Protein AF-A0A2G9T4C7-F1 (afdb_monomer_lite)

Secondary structure (DSSP, 8-state):
---HHHHHHHHHHHHHHHHTTHHHHHHHHHH-HHHHGGGSSSTTHHHHHHHHHHHHHHHHHHH-TT-------HHHHHTSS-GGGSGGGSTTTT--EETTEE-SSTTTT---GGG--

Radius of gyration: 15.6 Å; chains: 1; bounding box: 40×38×35 Å

Sequence (117 aa):
QLSDEERQRVHGAFQAIKSSGEYDRLATIHAQFATSGGAHSGPAFLPWHREFMKRVEIALRQVDPDLALPYWDSTLDENMPDSKDSILWTNEFMGETAGGNVVGGAFREWQTLEVSG

InterPro domains:
  IPR002227 Tyrosinase copper-binding domain [PF00264] (22-112)
  IPR002227 Tyrosinase copper-binding domain [PS00497] (40-57)
  IPR008922 Di-copper centre-containing domain superfamily [G3DSA:1.10.1280.10] (1-116)
  IPR008922 Di-copper centre-containing domain superfamily [SSF48056] (2-113)
  IPR050316 Tyrosinase and Hemocyanin [PTHR11474] (1-102)

Structure (mmCIF, N/CA/C/O backbone):
data_AF-A0A2G9T4C7-F1
#
_entry.id   AF-A0A2G9T4C7-F1
#
loop_
_atom_site.group_PDB
_atom_site.id
_atom_site.type_symbol
_atom_site.label_atom_id
_atom_site.label_alt_id
_atom_site.label_comp_id
_atom_site.label_asym_id
_atom_site.label_entity_id
_atom_site.label_seq_id
_atom_site.pdbx_PDB_ins_code
_atom_site.Cartn_x
_atom_site.Cartn_y
_atom_site.Cartn_z
_atom_site.occupancy
_atom_site.B_iso_or_equiv
_atom_site.auth_seq_id
_atom_site.auth_comp_id
_atom_site.auth_asym_id
_atom_site.auth_atom_id
_atom_site.pdbx_PDB_model_num
ATOM 1 N N . GLN A 1 1 ? 15.180 -7.461 1.445 1.00 81.12 1 GLN A N 1
ATOM 2 C CA . GLN A 1 1 ? 13.985 -7.595 0.587 1.00 81.12 1 GLN A CA 1
ATOM 3 C C . GLN A 1 1 ? 12.990 -8.491 1.300 1.00 81.12 1 GLN A C 1
ATOM 5 O O . GLN A 1 1 ? 13.436 -9.303 2.102 1.00 81.12 1 GLN A O 1
ATOM 10 N N . LEU A 1 2 ? 11.694 -8.318 1.031 1.00 91.69 2 LEU A N 1
ATOM 11 C CA . LEU A 1 2 ? 10.646 -9.186 1.573 1.00 91.69 2 LEU A CA 1
ATOM 12 C C . LEU A 1 2 ? 10.792 -10.599 1.006 1.00 91.69 2 LEU A C 1
ATOM 14 O O . LEU A 1 2 ? 10.953 -10.761 -0.203 1.00 91.69 2 LEU A O 1
ATOM 18 N N . SER A 1 3 ? 10.698 -11.599 1.872 1.00 96.19 3 SER A N 1
ATOM 19 C CA . SER A 1 3 ? 10.435 -12.978 1.468 1.00 96.19 3 SER A CA 1
ATOM 20 C C . SER A 1 3 ? 9.012 -13.133 0.917 1.00 96.19 3 SER A C 1
ATOM 22 O O . SER A 1 3 ? 8.148 -12.275 1.123 1.00 96.19 3 SER A O 1
ATOM 24 N N . ASP A 1 4 ? 8.750 -14.256 0.248 1.00 96.69 4 ASP A N 1
ATOM 25 C CA . ASP A 1 4 ? 7.410 -14.592 -0.246 1.00 96.69 4 ASP A CA 1
ATOM 26 C C . ASP A 1 4 ? 6.373 -14.641 0.877 1.00 96.69 4 ASP A C 1
ATOM 28 O O . ASP A 1 4 ? 5.257 -14.149 0.714 1.00 96.69 4 ASP A O 1
ATOM 32 N N . GLU A 1 5 ? 6.755 -15.179 2.036 1.00 97.56 5 GLU A N 1
ATOM 33 C CA . GLU A 1 5 ? 5.886 -15.261 3.208 1.00 97.56 5 GLU A CA 1
ATOM 34 C C . GLU A 1 5 ? 5.560 -13.870 3.764 1.00 97.56 5 GLU A C 1
ATOM 36 O O . GLU A 1 5 ? 4.390 -13.538 3.955 1.00 97.56 5 GLU A O 1
ATOM 41 N N . GLU A 1 6 ? 6.570 -13.018 3.972 1.00 97.62 6 GLU A N 1
ATOM 42 C CA . GLU A 1 6 ? 6.354 -11.647 4.454 1.00 97.62 6 GLU A CA 1
ATOM 43 C C . GLU A 1 6 ? 5.479 -10.851 3.484 1.00 97.62 6 GLU A C 1
ATOM 45 O O . GLU A 1 6 ? 4.561 -10.147 3.903 1.00 97.62 6 GLU A O 1
ATOM 50 N N . ARG A 1 7 ? 5.713 -10.998 2.176 1.00 97.75 7 ARG A N 1
ATOM 51 C CA . ARG A 1 7 ? 4.923 -10.329 1.141 1.00 97.75 7 ARG A CA 1
ATOM 52 C C . ARG A 1 7 ? 3.464 -10.780 1.159 1.00 97.75 7 ARG A C 1
ATOM 54 O O . ARG A 1 7 ? 2.569 -9.937 1.130 1.00 97.75 7 ARG A O 1
ATOM 61 N N . GLN A 1 8 ? 3.210 -12.085 1.259 1.00 98.06 8 GLN A N 1
ATOM 62 C CA . GLN A 1 8 ? 1.851 -12.623 1.366 1.00 98.06 8 GLN A CA 1
ATOM 63 C C . GLN A 1 8 ? 1.134 -12.121 2.625 1.00 98.06 8 GLN A C 1
ATOM 65 O O . GLN A 1 8 ? -0.033 -11.735 2.541 1.00 98.06 8 GLN A O 1
ATOM 70 N N . ARG A 1 9 ? 1.829 -12.055 3.768 1.00 98.56 9 ARG A N 1
ATOM 71 C CA . ARG A 1 9 ? 1.280 -11.500 5.016 1.00 98.56 9 ARG A CA 1
ATOM 72 C C . ARG A 1 9 ? 0.943 -10.015 4.874 1.00 98.56 9 ARG A C 1
ATOM 74 O O . ARG A 1 9 ? -0.155 -9.610 5.249 1.00 98.56 9 ARG A O 1
ATOM 81 N N . VAL A 1 10 ? 1.822 -9.215 4.261 1.00 98.38 10 VAL A N 1
ATOM 82 C CA . VAL A 1 10 ? 1.559 -7.791 3.977 1.00 98.38 10 VAL A CA 1
ATOM 83 C C . VAL A 1 10 ? 0.348 -7.621 3.055 1.00 98.38 10 VAL A C 1
ATOM 85 O O . VAL A 1 10 ? -0.548 -6.839 3.371 1.00 98.38 10 VAL A O 1
ATOM 88 N N . HIS A 1 11 ? 0.277 -8.363 1.946 1.00 98.44 11 HIS A N 1
ATOM 89 C CA . HIS A 1 11 ? -0.868 -8.318 1.028 1.00 98.44 11 HIS A CA 1
ATOM 90 C C . HIS A 1 11 ? -2.179 -8.683 1.738 1.00 98.44 11 HIS A C 1
ATOM 92 O O . HIS A 1 11 ? -3.165 -7.951 1.628 1.00 98.44 11 HIS A O 1
ATOM 98 N N . GLY A 1 12 ? -2.175 -9.772 2.512 1.00 98.50 12 GLY A N 1
ATOM 99 C CA . GLY A 1 12 ? -3.328 -10.206 3.297 1.00 98.50 12 GLY A CA 1
ATOM 100 C C . GLY A 1 12 ? -3.761 -9.167 4.332 1.00 98.50 12 GLY A C 1
ATOM 101 O O . GLY A 1 12 ? -4.953 -8.889 4.460 1.00 98.50 12 GLY A O 1
ATOM 102 N N . ALA A 1 13 ? -2.812 -8.524 5.018 1.00 98.69 13 ALA A N 1
ATOM 103 C CA . ALA A 1 13 ? -3.109 -7.470 5.983 1.00 98.69 13 ALA A CA 1
ATOM 104 C C . ALA A 1 13 ? -3.748 -6.238 5.326 1.00 98.69 13 ALA A C 1
ATOM 106 O O . ALA A 1 13 ? -4.739 -5.723 5.844 1.00 98.69 13 ALA A O 1
ATOM 107 N N . PHE A 1 14 ? -3.256 -5.806 4.158 1.00 98.69 14 PHE A N 1
ATOM 108 C CA .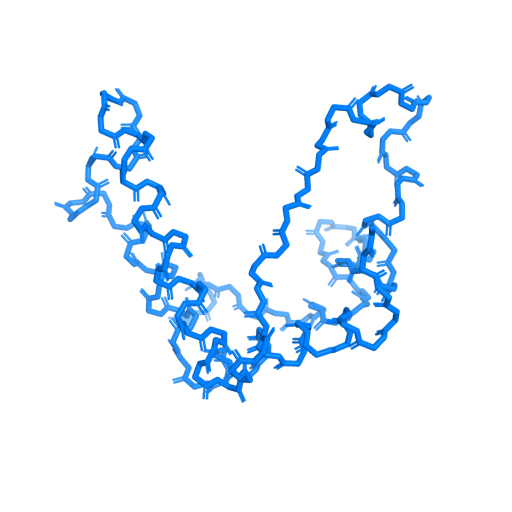 PHE A 1 14 ? -3.886 -4.724 3.395 1.00 98.69 14 PHE A CA 1
ATOM 109 C C . PHE A 1 14 ? -5.312 -5.074 2.954 1.00 98.69 14 PHE A C 1
ATOM 111 O O . PHE A 1 14 ? -6.223 -4.263 3.128 1.00 98.69 14 PHE A O 1
ATOM 118 N N . GLN A 1 15 ? -5.533 -6.286 2.435 1.00 98.44 15 GLN A N 1
ATOM 119 C CA . GLN A 1 15 ? -6.875 -6.759 2.078 1.00 98.44 15 GLN A CA 1
ATOM 120 C C . GLN A 1 15 ? -7.812 -6.786 3.294 1.00 98.44 15 GLN A C 1
ATOM 122 O O . GLN A 1 15 ? -8.961 -6.349 3.200 1.00 98.44 15 GLN A O 1
ATOM 127 N N . ALA A 1 16 ? -7.321 -7.229 4.454 1.00 98.62 16 ALA A N 1
ATOM 128 C CA . ALA A 1 16 ? -8.098 -7.266 5.687 1.00 98.62 16 ALA A CA 1
ATOM 129 C C . ALA A 1 16 ? -8.541 -5.862 6.131 1.00 98.62 16 ALA A C 1
ATOM 131 O O . ALA A 1 16 ? -9.738 -5.655 6.356 1.00 98.62 16 ALA A O 1
ATOM 132 N N . ILE A 1 17 ? -7.623 -4.883 6.183 1.00 98.50 17 ILE A N 1
ATOM 133 C CA . ILE A 1 17 ? -7.970 -3.501 6.566 1.00 98.50 17 ILE A CA 1
ATOM 134 C C . ILE A 1 17 ? -8.833 -2.788 5.517 1.00 98.50 17 ILE A C 1
ATOM 136 O O . ILE A 1 17 ? -9.566 -1.859 5.851 1.00 98.50 17 ILE A O 1
ATOM 140 N N . LYS A 1 18 ? -8.791 -3.215 4.251 1.00 98.00 18 LYS A N 1
ATOM 141 C CA . LYS A 1 18 ? -9.737 -2.753 3.231 1.00 98.00 18 LYS A CA 1
ATOM 142 C C . LYS A 1 18 ? -11.129 -3.311 3.461 1.00 98.00 18 LYS A C 1
ATOM 144 O O . LYS A 1 18 ? -12.081 -2.538 3.467 1.00 98.00 18 LYS A O 1
ATOM 149 N N . SER A 1 19 ? -11.255 -4.612 3.722 1.00 97.25 19 SER A N 1
ATOM 150 C CA . SER A 1 19 ? -12.563 -5.230 3.977 1.00 97.25 19 SER A CA 1
ATOM 151 C C . SER A 1 19 ? -13.253 -4.677 5.231 1.00 97.25 19 SER A C 1
ATOM 153 O O . SER A 1 19 ? -14.477 -4.607 5.277 1.00 97.25 19 SER A O 1
ATOM 155 N N . SER A 1 20 ? -12.478 -4.237 6.231 1.00 97.81 20 SER A N 1
ATOM 156 C CA . SER A 1 20 ? -13.013 -3.623 7.451 1.00 97.81 20 SER A CA 1
ATOM 157 C C . SER A 1 20 ? -13.403 -2.148 7.285 1.00 97.81 20 SER A C 1
ATOM 159 O O . SER A 1 20 ? -13.988 -1.572 8.201 1.00 97.81 20 SER A O 1
ATOM 161 N N . GLY A 1 21 ? -13.068 -1.524 6.150 1.00 97.50 21 GLY A N 1
ATOM 162 C CA . GLY A 1 21 ? -13.250 -0.091 5.897 1.00 97.50 21 GLY A CA 1
ATOM 163 C C . GLY A 1 21 ? -12.173 0.809 6.516 1.00 97.50 21 GLY A C 1
ATOM 164 O O . GLY A 1 21 ? -12.185 2.021 6.299 1.00 97.50 21 GLY A O 1
ATOM 165 N N . GLU A 1 22 ? -11.209 0.250 7.252 1.00 98.12 22 GLU A N 1
ATOM 166 C CA . GLU A 1 22 ? -10.138 1.024 7.888 1.00 98.12 22 GLU A CA 1
ATOM 167 C C . GLU A 1 22 ? -9.190 1.654 6.856 1.00 98.12 22 GLU A C 1
ATOM 169 O O . GLU A 1 22 ? -8.793 2.811 7.005 1.00 98.12 22 GLU A O 1
ATOM 174 N N . TYR A 1 23 ? -8.885 0.940 5.767 1.00 98.00 23 TYR A N 1
ATOM 175 C CA . TYR A 1 23 ? -8.119 1.500 4.650 1.00 98.00 23 TYR A CA 1
ATOM 176 C C . TYR A 1 23 ? -8.816 2.731 4.055 1.00 98.00 23 TYR A C 1
ATOM 178 O O . TYR A 1 23 ? -8.182 3.763 3.840 1.00 98.00 23 TYR A O 1
ATOM 186 N N . ASP A 1 24 ? -10.131 2.653 3.838 1.00 97.06 24 ASP A N 1
ATOM 187 C CA . ASP A 1 24 ? -10.910 3.735 3.225 1.00 97.06 24 ASP A CA 1
ATOM 188 C C . ASP A 1 24 ? -11.036 4.942 4.151 1.00 97.06 24 ASP A C 1
ATOM 190 O O . ASP A 1 24 ? -10.958 6.090 3.704 1.00 97.06 24 ASP A O 1
ATOM 194 N N . ARG A 1 25 ? -11.134 4.703 5.462 1.00 96.00 25 ARG A N 1
ATOM 195 C CA . ARG A 1 25 ? -11.055 5.755 6.478 1.00 96.00 25 ARG A CA 1
ATOM 196 C C . ARG A 1 25 ? -9.712 6.489 6.420 1.00 96.00 25 ARG A C 1
ATOM 198 O O . ARG A 1 25 ? -9.693 7.721 6.439 1.00 96.00 25 ARG A O 1
ATOM 205 N N . LEU A 1 26 ? -8.596 5.762 6.333 1.00 96.25 26 LEU A N 1
ATOM 206 C CA . LEU A 1 26 ? -7.256 6.351 6.212 1.00 96.25 26 LEU A CA 1
ATOM 207 C C . LEU A 1 26 ? -7.096 7.120 4.892 1.00 96.25 26 LEU A C 1
ATOM 209 O O . LEU A 1 26 ? -6.635 8.262 4.902 1.00 96.25 26 LEU A O 1
ATOM 213 N N . ALA A 1 27 ? -7.542 6.547 3.775 1.00 95.62 27 ALA A N 1
ATOM 214 C CA . ALA A 1 27 ? -7.514 7.204 2.470 1.00 95.62 27 ALA A CA 1
ATOM 215 C C . ALA A 1 27 ? -8.347 8.502 2.464 1.00 95.62 27 ALA A C 1
ATOM 217 O O . ALA A 1 27 ? -7.905 9.527 1.944 1.00 95.62 27 ALA A O 1
ATOM 218 N N . THR A 1 28 ? -9.507 8.497 3.129 1.00 94.38 28 THR A N 1
ATOM 219 C CA . THR A 1 28 ? -10.371 9.678 3.283 1.00 94.38 28 THR A CA 1
ATOM 220 C C . THR A 1 28 ? -9.684 10.787 4.082 1.00 94.38 28 THR A C 1
ATOM 222 O O . THR A 1 28 ? -9.738 11.949 3.682 1.00 94.38 28 THR A O 1
ATOM 225 N N . ILE A 1 29 ? -8.985 10.448 5.175 1.00 93.50 29 ILE A N 1
ATOM 226 C CA . ILE A 1 29 ? -8.207 11.422 5.961 1.00 93.50 29 ILE A CA 1
ATOM 227 C C . ILE A 1 29 ? -7.180 12.130 5.073 1.00 93.50 29 ILE A C 1
ATOM 229 O O . ILE A 1 29 ? -7.055 13.350 5.150 1.00 93.50 29 ILE A O 1
ATOM 233 N N . HIS A 1 30 ? -6.460 11.398 4.224 1.00 94.19 30 HIS A N 1
ATOM 234 C CA . HIS A 1 30 ? -5.488 11.997 3.311 1.00 94.19 30 HIS A CA 1
ATOM 235 C C . HIS A 1 30 ? -6.152 12.883 2.241 1.00 94.19 30 HIS A C 1
ATOM 237 O O . HIS A 1 30 ? -5.672 13.981 1.968 1.00 94.19 30 HIS A O 1
ATOM 243 N N . ALA A 1 31 ? -7.270 12.436 1.660 1.00 90.44 31 ALA A N 1
ATOM 244 C CA . ALA A 1 31 ? -7.968 13.147 0.587 1.00 90.44 31 ALA A CA 1
ATOM 245 C C . ALA A 1 31 ? -8.619 14.472 1.037 1.00 90.44 31 ALA A C 1
ATOM 247 O O . ALA A 1 31 ? -8.798 15.392 0.237 1.00 90.44 31 ALA A O 1
ATOM 248 N N . GLN A 1 32 ? -8.985 14.596 2.315 1.00 87.50 32 GLN A N 1
ATOM 249 C CA . GLN A 1 32 ? -9.687 15.769 2.834 1.00 87.50 32 GLN A CA 1
ATOM 250 C C . GLN A 1 32 ? -8.738 16.936 3.139 1.00 87.50 32 GLN A C 1
ATOM 252 O O . GLN A 1 32 ? -8.231 17.084 4.251 1.00 87.50 32 GLN A O 1
ATOM 257 N N . PHE A 1 33 ? -8.572 17.848 2.175 1.00 73.62 33 PHE A N 1
ATOM 258 C CA . PHE A 1 33 ? -7.755 19.060 2.345 1.00 73.62 33 PHE A CA 1
ATOM 259 C C . PHE A 1 33 ? -8.157 19.906 3.567 1.00 73.62 33 PHE A C 1
ATOM 261 O O . PHE A 1 33 ? -7.293 20.416 4.276 1.00 73.62 33 PHE A O 1
ATOM 268 N N . ALA A 1 34 ? -9.460 20.025 3.849 1.00 71.19 34 ALA A N 1
ATOM 269 C CA . ALA A 1 34 ? -9.973 20.839 4.955 1.00 71.19 34 ALA A CA 1
ATOM 270 C C . ALA A 1 34 ? -9.438 20.405 6.333 1.00 71.19 34 ALA A C 1
ATOM 272 O O . ALA A 1 34 ? -9.254 21.239 7.216 1.00 71.19 34 ALA A O 1
ATOM 273 N N . THR A 1 35 ? -9.170 19.111 6.515 1.00 74.31 35 THR A N 1
ATOM 274 C CA . THR A 1 35 ? -8.651 18.534 7.765 1.00 74.31 35 THR A CA 1
ATOM 275 C C . THR A 1 35 ? -7.170 18.172 7.682 1.00 74.31 35 THR A C 1
ATOM 277 O O . THR A 1 35 ? -6.526 17.993 8.714 1.00 74.31 35 THR A O 1
ATOM 280 N N . SER A 1 36 ? -6.620 18.101 6.469 1.00 82.38 36 SER A N 1
ATOM 281 C CA . SER A 1 36 ? -5.268 17.612 6.185 1.00 82.38 36 SER A CA 1
ATOM 282 C C . SER A 1 36 ? -4.450 18.607 5.359 1.00 82.38 36 SER A C 1
ATOM 284 O O . SER A 1 36 ? -3.588 18.214 4.583 1.00 82.38 36 SER A O 1
ATOM 286 N N . GLY A 1 37 ? -4.665 19.914 5.542 1.00 81.38 37 GLY A N 1
ATOM 287 C CA . GLY A 1 37 ? -3.933 20.963 4.815 1.00 81.38 37 GLY A CA 1
ATOM 288 C C . GLY A 1 37 ? -2.409 20.921 5.007 1.00 81.38 37 GLY A C 1
ATOM 289 O O . GLY A 1 37 ? -1.670 21.406 4.160 1.00 81.38 37 GLY A O 1
ATOM 290 N N . GLY A 1 38 ? -1.927 20.296 6.089 1.00 88.50 38 GLY A N 1
ATOM 291 C CA . GLY A 1 38 ? -0.501 20.042 6.325 1.00 88.50 38 GLY A CA 1
ATOM 292 C C . GLY A 1 38 ? 0.074 18.843 5.562 1.00 88.50 38 GLY A C 1
ATOM 293 O O . GLY A 1 38 ? 1.289 18.657 5.584 1.00 88.50 38 GLY A O 1
ATOM 294 N N . ALA A 1 39 ? -0.769 18.048 4.896 1.00 92.38 39 ALA A N 1
ATOM 295 C CA . ALA A 1 39 ? -0.335 16.883 4.142 1.00 92.38 39 ALA A CA 1
ATOM 296 C C . ALA A 1 39 ? 0.538 17.275 2.952 1.00 92.38 39 ALA A C 1
ATOM 298 O O . ALA A 1 39 ? 1.436 16.523 2.630 1.00 92.38 39 ALA A O 1
ATOM 299 N N . HIS A 1 40 ? 0.349 18.447 2.334 1.00 94.81 40 HIS A N 1
ATOM 300 C CA . HIS A 1 40 ? 1.064 18.827 1.111 1.00 94.81 40 HIS A CA 1
ATOM 301 C C . HIS A 1 40 ? 1.518 20.288 1.116 1.00 94.81 40 HIS A C 1
ATOM 303 O O . HIS A 1 40 ? 0.978 21.122 1.838 1.00 94.81 40 HIS A O 1
ATOM 309 N N . SER A 1 41 ? 2.508 20.596 0.272 1.00 92.19 41 SER A N 1
ATOM 310 C CA . SER A 1 41 ? 2.893 21.964 -0.123 1.00 92.19 41 SER A CA 1
ATOM 311 C C . SER A 1 41 ? 3.324 22.907 1.012 1.00 92.19 41 SER A C 1
ATOM 313 O O . SER A 1 41 ? 3.377 24.121 0.822 1.00 92.19 41 SER A O 1
ATOM 315 N N . GLY A 1 42 ? 3.661 22.366 2.186 1.00 92.50 42 GLY A N 1
ATOM 316 C CA . GLY A 1 42 ? 4.068 23.135 3.358 1.00 92.50 42 GLY A CA 1
ATOM 317 C C . GLY A 1 42 ? 5.077 22.393 4.238 1.00 92.50 42 GLY A C 1
ATOM 318 O O . GLY A 1 42 ? 5.321 21.201 4.046 1.00 92.50 42 GLY A O 1
ATOM 319 N N . PRO A 1 43 ? 5.654 23.068 5.249 1.00 96.00 43 PRO A N 1
ATOM 320 C CA . PRO A 1 43 ? 6.694 22.496 6.113 1.00 96.00 43 PRO A CA 1
ATOM 321 C C . PRO A 1 43 ? 6.208 21.301 6.950 1.00 96.00 43 PRO A C 1
ATOM 323 O O . PRO A 1 43 ? 7.016 20.524 7.453 1.00 96.00 43 PRO A O 1
ATOM 326 N N . ALA A 1 44 ? 4.889 21.132 7.083 1.00 96.00 44 ALA A N 1
ATOM 327 C CA . ALA A 1 44 ? 4.281 19.993 7.757 1.00 96.00 44 ALA A CA 1
ATOM 328 C C . ALA A 1 44 ? 4.260 18.704 6.910 1.00 96.00 44 ALA A C 1
ATOM 330 O O . ALA A 1 44 ? 3.968 17.653 7.472 1.00 96.00 44 ALA A O 1
ATOM 331 N N . PHE A 1 45 ? 4.620 18.751 5.617 1.00 96.31 45 PHE A N 1
ATOM 332 C CA . PHE A 1 45 ? 4.561 17.606 4.694 1.00 96.31 45 PHE A CA 1
ATOM 333 C C . PHE A 1 45 ? 5.196 16.335 5.281 1.00 96.31 45 PHE A C 1
ATOM 335 O O . PHE A 1 45 ? 4.540 15.299 5.392 1.00 96.31 45 PHE A O 1
ATOM 342 N N . LEU A 1 46 ? 6.460 16.425 5.712 1.00 97.69 46 LEU A N 1
ATOM 343 C CA . LEU A 1 46 ? 7.208 15.286 6.252 1.00 97.69 46 LEU A CA 1
ATOM 344 C C . LEU A 1 46 ? 6.667 14.777 7.600 1.00 97.69 46 LEU A C 1
ATOM 346 O O . LEU A 1 46 ? 6.443 13.569 7.718 1.00 97.69 46 LEU A O 1
ATOM 350 N N . PRO A 1 47 ? 6.460 15.617 8.637 1.00 96.88 47 PRO A N 1
ATOM 351 C CA . PRO A 1 47 ? 5.925 15.122 9.903 1.00 96.88 47 PRO A CA 1
ATOM 352 C C . PRO A 1 47 ? 4.486 14.602 9.781 1.00 96.88 47 PRO A C 1
ATOM 354 O O . PRO A 1 47 ? 4.162 13.619 10.445 1.00 96.88 47 PRO A O 1
ATOM 357 N N . TRP A 1 48 ? 3.653 15.193 8.916 1.00 96.75 48 TRP A N 1
ATOM 358 C CA . TRP A 1 48 ? 2.293 14.713 8.661 1.00 96.75 48 TRP A CA 1
ATOM 359 C C . TRP A 1 48 ? 2.317 13.312 8.043 1.00 96.75 48 TRP A C 1
ATOM 361 O O . TRP A 1 48 ? 1.705 12.396 8.585 1.00 96.75 48 TRP A O 1
ATOM 371 N N . HIS A 1 49 ? 3.107 13.098 6.985 1.00 97.69 49 HIS A N 1
ATOM 372 C CA . HIS A 1 49 ? 3.217 11.782 6.351 1.00 97.69 49 HIS A CA 1
ATOM 373 C C . HIS A 1 49 ? 3.854 10.734 7.267 1.00 97.69 49 HIS A C 1
ATOM 375 O O . HIS A 1 49 ? 3.421 9.587 7.271 1.00 97.69 49 HIS A O 1
ATOM 381 N N . ARG A 1 50 ? 4.842 11.104 8.094 1.00 98.06 50 ARG A N 1
ATOM 382 C CA . ARG A 1 50 ? 5.415 10.182 9.091 1.00 98.06 50 ARG A CA 1
ATOM 383 C C . ARG A 1 50 ? 4.355 9.692 10.079 1.00 98.06 50 ARG A C 1
ATOM 385 O O . ARG A 1 50 ? 4.340 8.517 10.434 1.00 98.06 50 ARG A O 1
ATOM 392 N N . GLU A 1 51 ? 3.495 10.591 10.541 1.00 97.69 51 GLU A N 1
ATOM 393 C CA . GLU A 1 51 ? 2.395 10.249 11.439 1.00 97.69 51 GLU A CA 1
ATOM 394 C C . GLU A 1 51 ? 1.331 9.405 10.726 1.00 97.69 51 GLU A C 1
ATOM 396 O O . GLU A 1 51 ? 0.916 8.374 11.256 1.00 97.69 51 GLU A O 1
ATOM 401 N N . PHE A 1 52 ? 0.983 9.763 9.490 1.00 97.56 52 PHE A N 1
ATOM 402 C CA . PHE A 1 52 ? 0.046 9.011 8.664 1.00 97.56 52 PHE A CA 1
ATOM 403 C C . PHE A 1 52 ? 0.527 7.575 8.413 1.00 97.56 52 PHE A C 1
ATOM 405 O O . PHE A 1 52 ? -0.202 6.622 8.680 1.00 97.56 52 PHE A O 1
ATOM 412 N N . MET A 1 53 ? 1.787 7.396 8.005 1.00 98.25 53 MET A N 1
ATOM 413 C CA . MET A 1 53 ? 2.376 6.069 7.789 1.00 98.25 53 MET A CA 1
ATOM 414 C C . MET A 1 53 ? 2.463 5.256 9.084 1.00 98.25 53 MET A C 1
ATOM 416 O O . MET A 1 53 ? 2.271 4.043 9.053 1.00 98.25 53 MET A O 1
ATOM 420 N N . LYS A 1 54 ? 2.653 5.905 10.243 1.00 98.31 54 LYS A N 1
ATOM 421 C CA . LYS A 1 54 ? 2.544 5.231 11.545 1.00 98.31 54 LYS A CA 1
ATOM 422 C C . LYS A 1 54 ? 1.131 4.686 11.780 1.00 98.31 54 LYS A C 1
ATOM 424 O O . LYS A 1 54 ? 1.000 3.587 12.309 1.00 98.31 54 LYS A O 1
ATOM 429 N N . ARG A 1 55 ? 0.073 5.411 11.396 1.00 98.31 55 ARG A N 1
ATOM 430 C CA . ARG A 1 55 ? -1.312 4.906 11.492 1.00 98.31 55 ARG A CA 1
ATOM 431 C C . ARG A 1 55 ? -1.546 3.713 10.572 1.00 98.31 55 ARG A C 1
ATOM 433 O O . ARG A 1 55 ? -2.160 2.746 11.009 1.00 98.31 55 ARG A O 1
ATOM 440 N N . VAL A 1 56 ? -1.023 3.765 9.345 1.00 98.62 56 VAL A N 1
ATOM 441 C CA . VAL A 1 56 ? -1.079 2.636 8.401 1.00 98.62 56 VAL A CA 1
ATOM 442 C C . VAL A 1 56 ? -0.381 1.410 8.997 1.00 98.62 56 VAL A C 1
ATOM 444 O O . VAL A 1 56 ? -0.986 0.345 9.060 1.00 98.62 56 VAL A O 1
ATOM 447 N N . GLU A 1 57 ? 0.845 1.554 9.511 1.00 98.69 57 GLU A N 1
ATOM 448 C CA . GLU A 1 57 ? 1.565 0.442 10.149 1.00 98.69 57 GLU A CA 1
ATOM 449 C C . GLU A 1 57 ? 0.811 -0.114 11.367 1.00 98.69 57 GLU A C 1
ATOM 451 O O . GLU A 1 57 ? 0.708 -1.328 11.520 1.00 98.69 57 GLU A O 1
ATOM 456 N N . ILE A 1 58 ? 0.234 0.748 12.213 1.00 98.69 58 ILE A N 1
ATOM 457 C CA . ILE A 1 58 ? -0.589 0.306 13.349 1.00 98.69 58 ILE A CA 1
ATOM 458 C C . ILE A 1 58 ? -1.789 -0.514 12.866 1.00 98.69 58 ILE A C 1
ATOM 460 O O . ILE A 1 58 ? -2.073 -1.544 13.472 1.00 98.69 58 ILE A O 1
ATOM 464 N N . ALA A 1 59 ? -2.471 -0.095 11.794 1.00 98.69 59 ALA A N 1
ATOM 465 C CA . ALA A 1 59 ? -3.609 -0.823 11.236 1.00 98.69 59 ALA A CA 1
ATOM 466 C C . ALA A 1 59 ? -3.201 -2.207 10.704 1.00 98.69 59 ALA A C 1
ATOM 468 O O . ALA A 1 59 ? -3.872 -3.192 11.002 1.00 98.69 59 ALA A O 1
ATOM 469 N N . LEU A 1 60 ? -2.067 -2.304 9.999 1.00 98.75 60 LEU A N 1
ATOM 470 C CA . LEU A 1 60 ? -1.510 -3.595 9.575 1.00 98.75 60 LEU A CA 1
ATOM 471 C C . LEU A 1 60 ? -1.175 -4.481 10.783 1.00 98.75 60 LEU A C 1
ATOM 473 O O . LEU A 1 60 ? -1.530 -5.656 10.796 1.00 98.75 60 LEU A O 1
ATOM 477 N N . ARG A 1 61 ? -0.586 -3.904 11.840 1.00 98.69 61 ARG A N 1
ATOM 478 C CA . ARG A 1 61 ? -0.258 -4.625 13.080 1.00 98.69 61 ARG A CA 1
ATOM 479 C C . ARG A 1 61 ? -1.464 -5.074 13.902 1.00 98.69 61 ARG A C 1
ATOM 481 O O . ARG A 1 61 ? -1.320 -5.976 14.720 1.00 98.69 61 ARG A O 1
ATOM 488 N N . GLN A 1 62 ? -2.642 -4.476 13.706 1.00 98.50 62 GLN A N 1
ATOM 489 C CA . GLN A 1 62 ? -3.882 -5.008 14.288 1.00 98.50 62 GLN A CA 1
ATOM 490 C C . GLN A 1 62 ? -4.317 -6.317 13.619 1.00 98.50 62 GLN A C 1
ATOM 492 O O . GLN A 1 62 ? -5.011 -7.112 14.248 1.00 98.50 62 GLN A O 1
ATOM 497 N N . VAL A 1 63 ? -3.926 -6.539 12.360 1.00 98.75 63 VAL A N 1
ATOM 498 C CA . VAL A 1 63 ? -4.170 -7.801 11.650 1.00 98.75 63 VAL A CA 1
ATOM 499 C C . VAL A 1 63 ? -3.069 -8.807 11.967 1.00 98.75 63 VAL A C 1
ATOM 501 O O . VAL A 1 63 ? -3.360 -9.966 12.249 1.00 98.75 63 VAL A O 1
ATOM 504 N N . ASP A 1 64 ? -1.816 -8.358 11.939 1.00 98.50 64 ASP A N 1
ATOM 505 C CA . ASP A 1 64 ? -0.648 -9.200 12.164 1.00 98.50 64 ASP A CA 1
ATOM 506 C C . ASP A 1 64 ? 0.465 -8.416 12.892 1.00 98.50 64 ASP A C 1
ATOM 508 O O . ASP A 1 64 ? 1.113 -7.556 12.284 1.00 98.50 64 ASP A O 1
ATOM 512 N N . PRO A 1 65 ? 0.705 -8.685 14.190 1.00 98.44 65 PRO A N 1
ATOM 513 C CA . PRO A 1 65 ? 1.557 -7.855 15.039 1.00 98.44 65 PRO A CA 1
ATOM 514 C C . PRO A 1 65 ? 3.044 -7.872 14.665 1.00 98.44 65 PRO A C 1
ATOM 516 O O . PRO A 1 65 ? 3.756 -6.945 15.058 1.00 98.44 65 PRO A O 1
ATOM 519 N N . ASP A 1 66 ? 3.512 -8.870 13.909 1.00 97.88 66 ASP A N 1
ATOM 520 C CA . ASP A 1 66 ? 4.920 -8.959 13.502 1.00 97.88 66 ASP A CA 1
ATOM 521 C C . ASP A 1 66 ? 5.212 -8.176 12.215 1.00 97.88 66 ASP A C 1
ATOM 523 O O . ASP A 1 66 ? 6.373 -8.027 11.827 1.00 97.88 66 ASP A O 1
ATOM 527 N N . LEU A 1 67 ? 4.183 -7.660 11.534 1.00 97.81 67 LEU A N 1
ATOM 528 C CA . LEU A 1 67 ? 4.378 -6.891 10.312 1.00 97.81 67 LEU A CA 1
ATOM 529 C C . LEU A 1 67 ? 4.989 -5.514 10.582 1.00 97.81 67 LEU A C 1
ATOM 531 O O . LEU A 1 67 ? 4.676 -4.810 11.546 1.00 97.81 67 LEU A O 1
ATOM 535 N N . ALA A 1 68 ? 5.819 -5.086 9.641 1.00 96.00 68 ALA A N 1
ATOM 536 C CA . ALA A 1 68 ? 6.226 -3.702 9.470 1.00 96.00 68 ALA A CA 1
ATOM 537 C C . ALA A 1 68 ? 5.815 -3.235 8.074 1.00 96.00 68 ALA A C 1
ATOM 539 O O . ALA A 1 68 ? 5.688 -4.041 7.150 1.00 96.00 68 ALA A O 1
ATOM 540 N N . LEU A 1 69 ? 5.606 -1.930 7.917 1.00 97.31 69 LEU A N 1
ATOM 541 C CA . LEU A 1 69 ? 5.263 -1.368 6.615 1.00 97.31 69 LEU A CA 1
ATOM 542 C C . LEU A 1 69 ? 6.522 -1.321 5.727 1.00 97.31 69 LEU A C 1
ATOM 544 O O . LEU A 1 69 ? 7.474 -0.619 6.082 1.00 97.31 69 LEU A O 1
ATOM 548 N N . PRO A 1 70 ? 6.571 -2.047 4.593 1.00 96.38 70 PRO A N 1
ATOM 549 C CA . PRO A 1 70 ? 7.731 -2.008 3.713 1.00 96.38 70 PRO A CA 1
ATOM 550 C C . PRO A 1 70 ? 7.857 -0.647 3.023 1.00 96.38 70 PRO A C 1
ATOM 552 O O . PRO A 1 70 ? 6.880 0.082 2.852 1.00 96.38 70 PRO A O 1
ATOM 555 N N . TYR A 1 71 ? 9.073 -0.331 2.584 1.00 96.38 71 TYR A N 1
ATOM 556 C CA . TYR A 1 71 ? 9.345 0.824 1.736 1.00 96.38 71 TYR A CA 1
ATOM 557 C C . TYR A 1 71 ? 9.721 0.368 0.326 1.00 96.38 71 TYR A C 1
ATOM 559 O O . TYR A 1 71 ? 10.265 -0.721 0.134 1.00 96.38 71 TYR A O 1
ATOM 567 N N . TRP A 1 72 ? 9.451 1.227 -0.649 1.00 96.50 72 TRP A N 1
ATOM 568 C CA . TRP A 1 72 ? 9.961 1.100 -2.007 1.00 96.50 72 TRP A CA 1
ATOM 569 C C . TRP A 1 72 ? 11.094 2.105 -2.197 1.00 96.50 72 TRP A C 1
ATOM 571 O O . TRP A 1 72 ? 10.899 3.306 -2.010 1.00 96.50 72 TRP A O 1
ATOM 581 N N . ASP A 1 73 ? 12.280 1.608 -2.542 1.00 95.38 73 ASP A N 1
ATOM 582 C CA . ASP A 1 73 ? 13.389 2.448 -2.988 1.00 95.38 73 ASP A CA 1
ATOM 583 C C . ASP A 1 73 ? 13.274 2.692 -4.494 1.00 95.38 73 ASP A C 1
ATOM 585 O O . ASP A 1 73 ? 13.808 1.938 -5.307 1.00 95.38 73 ASP A O 1
ATOM 589 N N . SER A 1 74 ? 12.554 3.746 -4.873 1.00 95.12 74 SER A N 1
ATOM 590 C CA . SER A 1 74 ? 12.322 4.074 -6.281 1.00 95.12 74 SER A CA 1
ATOM 591 C C . SER A 1 74 ? 13.597 4.460 -7.035 1.00 95.12 74 SER A C 1
ATOM 593 O O . SER A 1 74 ? 13.601 4.429 -8.262 1.00 95.12 74 SER A O 1
ATOM 595 N N . THR A 1 75 ? 14.681 4.807 -6.332 1.00 95.56 75 THR A N 1
ATOM 596 C CA . THR A 1 75 ? 15.944 5.196 -6.976 1.00 95.56 75 THR A CA 1
ATOM 597 C C . THR A 1 75 ? 16.645 4.00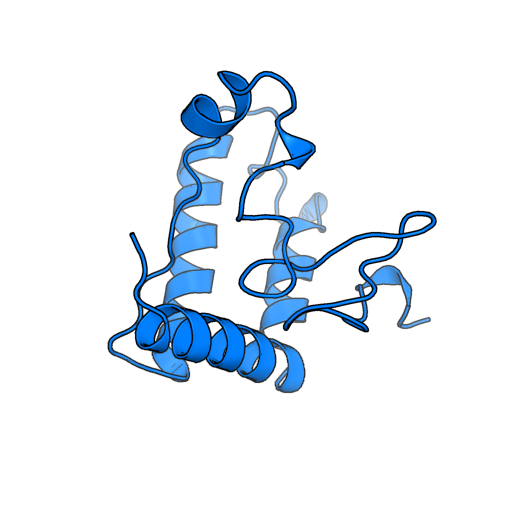5 -7.629 1.00 95.56 75 THR A C 1
ATOM 599 O O . THR A 1 75 ? 17.383 4.177 -8.595 1.00 95.56 75 THR A O 1
ATOM 602 N N . LEU A 1 76 ? 16.398 2.782 -7.149 1.00 93.56 76 LEU A N 1
ATOM 603 C CA . LEU A 1 76 ? 16.921 1.568 -7.778 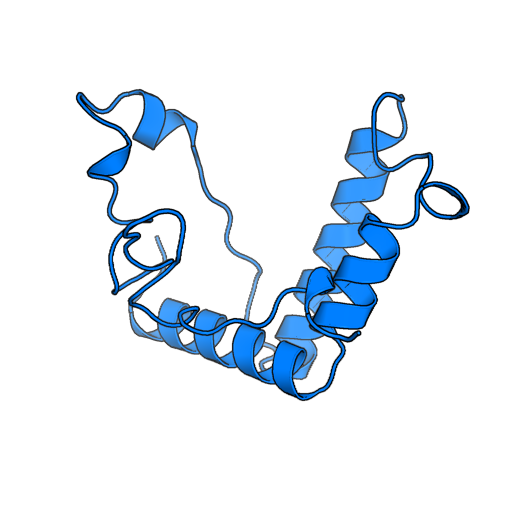1.00 93.56 76 LEU A CA 1
ATOM 604 C C . LEU A 1 76 ? 16.221 1.293 -9.113 1.00 93.56 76 LEU A C 1
ATOM 606 O O . LEU A 1 76 ? 16.894 1.012 -10.103 1.00 93.56 76 LEU A O 1
ATOM 610 N N . ASP A 1 77 ? 14.897 1.450 -9.150 1.00 95.06 77 ASP A N 1
ATOM 611 C CA . ASP A 1 77 ? 14.086 1.227 -10.352 1.00 95.06 77 ASP A CA 1
ATOM 612 C C . ASP A 1 77 ? 14.316 2.325 -11.401 1.00 95.06 77 ASP A C 1
ATOM 614 O O . ASP A 1 77 ? 14.332 2.047 -12.597 1.00 95.06 77 ASP A O 1
ATOM 618 N N . GLU A 1 78 ? 14.552 3.569 -10.970 1.00 93.62 78 GLU A N 1
ATOM 619 C CA . GLU A 1 78 ? 14.909 4.687 -11.857 1.00 93.62 78 GLU A CA 1
ATOM 620 C C . GLU A 1 78 ? 16.198 4.422 -12.653 1.00 93.62 78 GLU A C 1
ATOM 622 O O . GLU A 1 78 ? 16.344 4.899 -13.776 1.00 93.62 78 GLU A O 1
ATOM 627 N N . ASN A 1 79 ? 17.120 3.627 -12.105 1.00 93.12 79 ASN A N 1
ATOM 628 C CA . ASN A 1 79 ? 18.374 3.276 -12.773 1.00 93.12 79 ASN A CA 1
ATOM 629 C C . ASN A 1 79 ? 18.237 2.114 -13.781 1.00 93.12 79 ASN A C 1
ATOM 631 O O . ASN A 1 79 ? 19.225 1.748 -14.425 1.00 93.12 79 ASN A O 1
ATOM 635 N N . MET A 1 80 ? 17.052 1.509 -13.924 1.00 94.88 80 MET A N 1
ATOM 636 C CA . MET A 1 80 ? 16.798 0.450 -14.907 1.00 94.8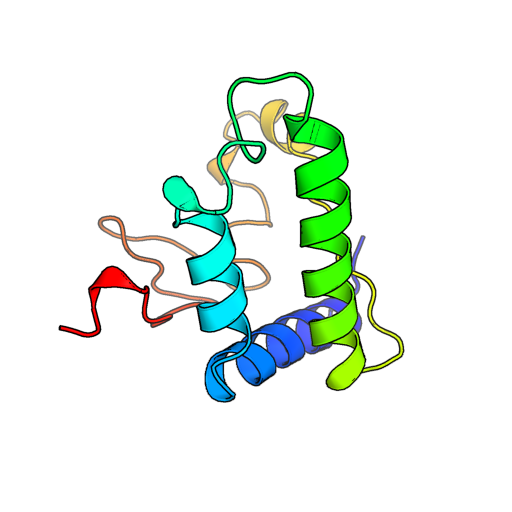8 80 MET A CA 1
ATOM 637 C C . MET A 1 80 ? 16.623 1.027 -16.325 1.00 94.88 80 MET A C 1
ATOM 639 O O . MET A 1 80 ? 16.180 2.165 -16.472 1.00 94.88 80 MET A O 1
ATOM 643 N N . PRO A 1 81 ? 16.909 0.252 -17.394 1.00 96.31 81 PRO A N 1
ATOM 644 C CA . PRO A 1 81 ? 16.633 0.684 -18.768 1.00 96.31 81 PRO A CA 1
ATOM 645 C C . PRO A 1 81 ? 15.159 1.045 -19.012 1.00 96.31 81 PRO A C 1
ATOM 647 O O . PRO A 1 81 ? 14.877 2.007 -19.725 1.00 96.31 81 PRO A O 1
ATOM 650 N N . ASP A 1 82 ? 14.241 0.292 -18.401 1.00 95.19 82 ASP A N 1
ATOM 651 C CA . ASP A 1 82 ? 12.825 0.635 -18.267 1.00 95.19 82 ASP A CA 1
ATOM 652 C C . ASP A 1 82 ? 12.376 0.290 -16.839 1.00 95.19 82 ASP A C 1
ATOM 654 O O . ASP A 1 82 ? 12.451 -0.861 -16.407 1.00 95.19 82 ASP A O 1
ATOM 658 N N . SER A 1 83 ? 11.915 1.286 -16.080 1.00 94.00 83 SER A N 1
ATOM 659 C CA . SER A 1 83 ? 11.453 1.094 -14.698 1.00 94.00 83 SER A CA 1
ATOM 660 C C . SER A 1 83 ? 10.154 0.285 -14.607 1.00 94.00 83 SER A C 1
ATOM 662 O O . SER A 1 83 ? 9.808 -0.215 -13.534 1.00 94.00 83 SER A O 1
ATOM 664 N N . LYS A 1 84 ? 9.439 0.108 -15.726 1.00 91.69 84 LYS A N 1
ATOM 665 C CA . LYS A 1 84 ? 8.258 -0.764 -15.813 1.00 91.69 84 LYS A CA 1
ATOM 666 C C . LYS A 1 84 ? 8.607 -2.245 -15.728 1.00 91.69 84 LYS A C 1
ATOM 668 O O . LYS A 1 84 ? 7.738 -3.030 -15.364 1.00 91.69 84 LYS A O 1
ATOM 673 N N . ASP A 1 85 ? 9.860 -2.606 -15.989 1.00 94.25 85 ASP A N 1
ATOM 674 C CA . ASP A 1 85 ? 10.344 -3.983 -15.866 1.00 94.25 85 ASP A CA 1
ATOM 675 C C . ASP A 1 85 ? 10.664 -4.366 -14.405 1.00 94.25 85 ASP A C 1
ATOM 677 O O . ASP A 1 85 ? 11.087 -5.490 -14.131 1.00 94.25 85 ASP A O 1
ATOM 681 N N . SER A 1 86 ? 10.483 -3.444 -13.448 1.00 95.88 86 SER A N 1
ATOM 682 C CA . SER A 1 86 ? 10.654 -3.723 -12.019 1.00 95.88 86 SER A CA 1
ATOM 683 C C . SER A 1 86 ? 9.709 -4.831 -11.549 1.00 95.88 86 SER A C 1
ATOM 685 O O . SER A 1 86 ? 8.519 -4.848 -11.875 1.00 95.88 86 SER A O 1
ATOM 687 N N . ILE A 1 87 ? 10.218 -5.714 -10.682 1.00 95.00 87 ILE A N 1
ATOM 688 C CA . ILE A 1 87 ? 9.421 -6.768 -10.035 1.00 95.00 87 ILE A CA 1
ATOM 689 C C . ILE A 1 87 ? 8.216 -6.198 -9.276 1.00 95.00 87 ILE A C 1
ATOM 691 O O . ILE A 1 87 ? 7.205 -6.887 -9.118 1.00 95.00 87 ILE A O 1
ATOM 695 N N . LEU A 1 88 ? 8.295 -4.931 -8.850 1.00 95.62 88 LEU A N 1
ATOM 696 C CA . LEU A 1 88 ? 7.217 -4.231 -8.163 1.00 95.62 88 LEU A CA 1
ATOM 697 C C . LEU A 1 88 ? 5.902 -4.270 -8.959 1.00 95.62 88 LEU A C 1
ATOM 699 O O . LEU A 1 88 ? 4.841 -4.389 -8.351 1.00 95.62 88 LEU A O 1
ATOM 703 N N . TRP A 1 89 ? 5.974 -4.241 -10.295 1.00 95.44 89 TRP A N 1
ATOM 704 C CA . TRP A 1 89 ? 4.822 -4.186 -11.205 1.00 95.44 89 TRP A CA 1
ATOM 705 C C . TRP A 1 89 ? 4.357 -5.554 -11.717 1.00 95.44 89 TRP A C 1
ATOM 707 O O . TRP A 1 89 ? 3.580 -5.642 -12.665 1.00 95.44 89 TRP A O 1
ATOM 717 N N . THR A 1 90 ? 4.822 -6.634 -11.093 1.00 96.56 90 THR A N 1
ATOM 718 C CA . THR A 1 90 ? 4.384 -7.998 -11.403 1.00 96.56 90 THR A CA 1
ATOM 719 C C . THR A 1 90 ? 3.231 -8.427 -10.499 1.00 96.56 90 THR A C 1
ATOM 721 O O . THR A 1 90 ? 3.003 -7.864 -9.425 1.00 96.56 90 THR A O 1
ATOM 724 N N . ASN A 1 91 ? 2.538 -9.501 -10.884 1.00 97.06 91 ASN A N 1
ATOM 725 C CA . ASN A 1 91 ? 1.489 -10.120 -10.062 1.00 97.06 91 ASN A CA 1
ATOM 726 C C . ASN A 1 91 ? 2.002 -10.700 -8.735 1.00 97.06 91 ASN A C 1
ATOM 728 O O . ASN A 1 91 ? 1.202 -10.999 -7.849 1.00 97.06 91 ASN A O 1
ATOM 732 N N . GLU A 1 92 ? 3.319 -10.855 -8.595 1.00 96.06 92 GLU A N 1
ATOM 733 C CA . GLU A 1 92 ? 3.953 -11.273 -7.352 1.00 96.06 92 GLU A CA 1
ATOM 734 C C . GLU A 1 92 ? 3.930 -10.159 -6.291 1.00 96.06 92 GLU A C 1
ATOM 736 O O . GLU A 1 92 ? 3.788 -10.467 -5.106 1.00 96.06 92 GLU A O 1
ATOM 741 N N . PHE A 1 93 ? 4.015 -8.889 -6.711 1.00 96.25 93 PHE A N 1
ATOM 742 C CA . PHE A 1 93 ? 3.993 -7.695 -5.858 1.00 96.25 93 PHE A CA 1
ATOM 743 C C . PHE A 1 93 ? 2.706 -6.880 -6.088 1.00 96.25 93 PHE A C 1
ATOM 745 O O . PHE A 1 93 ? 1.630 -7.316 -5.677 1.00 96.25 93 PHE A O 1
ATOM 752 N N . MET A 1 94 ? 2.786 -5.701 -6.717 1.00 96.62 94 MET A N 1
ATOM 753 C CA . MET A 1 94 ? 1.683 -4.731 -6.738 1.00 96.62 94 MET A CA 1
ATOM 754 C C . MET A 1 94 ? 0.666 -4.969 -7.860 1.00 96.62 94 MET A C 1
ATOM 756 O O . MET A 1 94 ? -0.432 -4.415 -7.803 1.00 96.62 94 MET A O 1
ATOM 760 N N . GLY A 1 95 ? 0.989 -5.828 -8.830 1.00 97.12 95 GLY A N 1
ATOM 761 C CA . GLY A 1 95 ? 0.100 -6.202 -9.926 1.00 97.12 95 GLY A CA 1
ATOM 762 C C . GLY A 1 95 ? 0.428 -5.536 -11.260 1.00 97.12 95 GLY A C 1
ATOM 763 O O . GLY A 1 95 ? 0.962 -4.429 -11.326 1.00 97.12 95 GLY A O 1
ATOM 764 N N . GLU A 1 96 ? 0.066 -6.233 -12.334 1.00 96.44 96 GLU A N 1
ATOM 765 C CA . GLU A 1 96 ? 0.198 -5.751 -13.709 1.00 96.44 96 GLU A CA 1
ATOM 766 C C . GLU A 1 96 ? -0.950 -4.808 -14.093 1.00 96.44 96 GLU A C 1
ATOM 768 O O . GLU A 1 96 ? -2.063 -4.890 -13.558 1.00 96.44 96 GLU A O 1
ATOM 773 N N . THR A 1 97 ? -0.702 -3.940 -15.080 1.00 94.75 97 THR A N 1
ATOM 774 C CA . THR A 1 97 ? -1.699 -2.981 -15.573 1.00 94.75 97 THR A CA 1
ATOM 775 C C . THR A 1 97 ? -2.062 -3.201 -17.038 1.00 94.75 97 THR A C 1
ATOM 777 O O . THR A 1 97 ? -1.228 -3.574 -17.860 1.00 94.75 97 THR A O 1
ATOM 780 N N . ALA A 1 98 ? -3.321 -2.931 -17.383 1.00 94.50 98 ALA A N 1
ATOM 781 C CA . ALA A 1 98 ? -3.796 -2.879 -18.760 1.00 94.50 98 ALA A CA 1
ATOM 782 C C . ALA A 1 98 ? -4.899 -1.824 -18.902 1.00 94.50 98 ALA A C 1
ATOM 784 O O . ALA A 1 98 ? -5.843 -1.779 -18.112 1.00 94.50 98 ALA A O 1
ATOM 785 N N . GLY A 1 99 ? -4.781 -0.950 -19.908 1.00 92.12 99 GLY A N 1
ATOM 786 C CA . GLY A 1 99 ? -5.797 0.074 -20.189 1.00 92.12 99 GLY A CA 1
ATOM 787 C C . GLY A 1 99 ? -6.064 1.040 -19.026 1.00 92.12 99 GLY A C 1
ATOM 788 O O . GLY A 1 99 ? -7.188 1.508 -18.885 1.00 92.12 99 GLY A O 1
ATOM 789 N N . GLY A 1 100 ? -5.059 1.301 -18.181 1.00 90.19 100 GLY A N 1
ATOM 790 C CA . GLY A 1 100 ? -5.179 2.162 -16.996 1.00 90.19 100 GLY A CA 1
ATOM 791 C C . GLY A 1 100 ? -5.701 1.469 -15.732 1.00 90.19 100 GLY A C 1
ATOM 792 O O . GLY A 1 100 ? -5.772 2.114 -14.692 1.00 90.19 100 GLY A O 1
ATOM 793 N N . ASN A 1 101 ? -6.022 0.172 -15.791 1.00 93.12 101 ASN A N 1
ATOM 794 C CA . ASN A 1 101 ? -6.501 -0.607 -14.647 1.00 93.12 101 ASN A CA 1
ATOM 795 C C . ASN A 1 101 ? -5.438 -1.592 -14.156 1.00 93.12 101 ASN A C 1
ATOM 797 O O . ASN A 1 101 ? -4.676 -2.121 -14.964 1.00 93.12 101 ASN A O 1
ATOM 801 N N . VAL A 1 102 ? -5.442 -1.897 -12.856 1.00 95.62 102 VAL A N 1
ATOM 802 C CA . VAL A 1 102 ? -4.709 -3.043 -12.293 1.00 95.62 102 VAL A CA 1
ATOM 803 C C . VAL A 1 102 ? -5.515 -4.309 -12.576 1.00 95.62 102 VAL A C 1
ATOM 805 O O . VAL A 1 102 ? -6.651 -4.441 -12.118 1.00 95.62 102 VAL A O 1
ATOM 808 N N . VAL A 1 103 ? -4.944 -5.227 -13.355 1.00 96.38 103 VAL A N 1
ATOM 809 C CA . VAL A 1 103 ? -5.645 -6.426 -13.854 1.00 96.38 103 VAL A CA 1
ATOM 810 C C . VAL A 1 103 ? -5.164 -7.728 -13.213 1.00 96.38 103 VAL A C 1
ATOM 812 O O . VAL A 1 103 ? -5.822 -8.761 -13.347 1.00 96.38 103 VAL A O 1
ATOM 815 N N . GLY A 1 104 ? -4.057 -7.691 -12.474 1.00 96.38 104 GLY A N 1
ATOM 816 C CA . GLY A 1 104 ? -3.494 -8.860 -11.806 1.00 96.38 104 GLY A CA 1
ATOM 817 C C . GLY A 1 104 ? -2.908 -8.551 -10.428 1.00 96.38 104 GLY A C 1
ATOM 818 O O . GLY A 1 104 ? -2.923 -7.413 -9.967 1.00 96.38 104 GLY A O 1
ATOM 819 N N . GLY A 1 105 ? -2.433 -9.592 -9.745 1.00 97.00 105 GLY A N 1
ATOM 820 C CA . GLY A 1 105 ? -1.849 -9.487 -8.407 1.00 97.00 105 GLY A CA 1
ATOM 821 C C . GLY A 1 105 ? -2.872 -9.338 -7.278 1.00 97.00 105 GLY A C 1
ATOM 822 O O . GLY A 1 105 ? -4.083 -9.466 -7.473 1.00 97.00 105 GLY A O 1
ATOM 823 N N . ALA A 1 106 ? -2.364 -9.093 -6.069 1.00 96.62 106 ALA A N 1
ATOM 824 C CA . ALA A 1 106 ? -3.154 -9.077 -4.835 1.00 96.62 106 ALA A CA 1
ATOM 825 C C . ALA A 1 106 ? -4.112 -7.878 -4.707 1.00 96.62 106 ALA A C 1
ATOM 827 O O . ALA A 1 106 ? -5.009 -7.907 -3.863 1.00 96.62 106 ALA A O 1
ATOM 828 N N . PHE A 1 107 ? -3.931 -6.847 -5.535 1.00 96.88 107 PHE A N 1
ATOM 829 C CA . PHE A 1 107 ? -4.693 -5.596 -5.488 1.00 96.88 107 PHE A CA 1
ATOM 830 C C . PHE A 1 107 ? -5.550 -5.356 -6.740 1.00 96.88 107 PHE A C 1
ATOM 832 O O . PHE A 1 107 ? -6.076 -4.260 -6.930 1.00 96.88 107 PHE A O 1
ATOM 839 N N . ARG A 1 108 ? -5.727 -6.368 -7.602 1.00 95.44 108 ARG A N 1
ATOM 840 C CA . ARG A 1 108 ? -6.731 -6.297 -8.675 1.00 95.44 108 ARG A CA 1
ATOM 841 C C . ARG A 1 108 ? -8.131 -6.111 -8.085 1.00 95.44 108 ARG A C 1
ATOM 843 O O . ARG A 1 108 ? -8.402 -6.577 -6.981 1.00 95.44 108 ARG A O 1
ATOM 850 N N . GLU A 1 109 ? -9.014 -5.456 -8.836 1.00 91.38 109 GLU A N 1
ATOM 851 C CA . GLU A 1 109 ? -10.408 -5.189 -8.425 1.00 91.38 109 GLU A CA 1
ATOM 852 C C . GLU A 1 109 ? -10.542 -4.369 -7.123 1.00 91.38 109 GLU A C 1
ATOM 854 O O . GLU A 1 109 ? -11.613 -4.309 -6.516 1.00 91.38 109 GLU A O 1
ATOM 859 N N . TRP A 1 110 ? -9.472 -3.692 -6.695 1.00 94.62 110 TRP A N 1
ATOM 860 C CA . TRP A 1 110 ? -9.507 -2.810 -5.537 1.00 94.62 110 TRP A CA 1
ATOM 861 C 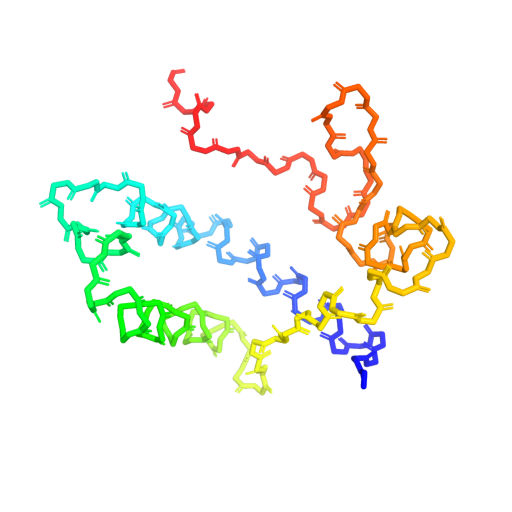C . TRP A 1 110 ? -10.399 -1.596 -5.800 1.00 94.62 110 TRP A C 1
ATOM 863 O O . TRP A 1 110 ? -10.064 -0.713 -6.590 1.00 94.62 110 TRP A O 1
ATOM 873 N N . GLN A 1 111 ? -11.538 -1.530 -5.113 1.00 93.12 111 GLN A N 1
ATOM 874 C CA . GLN A 1 111 ? -12.461 -0.404 -5.240 1.00 93.12 111 GLN A CA 1
ATOM 875 C C . GLN A 1 111 ? -11.843 0.866 -4.649 1.00 93.12 111 GLN A C 1
ATOM 877 O O . GLN A 1 111 ? -11.515 0.916 -3.460 1.00 93.12 111 GLN A O 1
ATOM 882 N N . THR A 1 112 ? -11.694 1.900 -5.470 1.00 91.38 112 THR A N 1
ATOM 883 C CA . THR A 1 112 ? -11.249 3.225 -5.029 1.00 91.38 112 THR A CA 1
ATOM 884 C C . THR A 1 112 ? -12.416 4.017 -4.432 1.00 91.38 112 THR A C 1
ATOM 886 O O . THR A 1 112 ? -13.584 3.697 -4.659 1.00 91.38 112 THR A O 1
ATOM 889 N N . LEU A 1 113 ? -12.107 5.070 -3.666 1.00 86.31 113 LEU A N 1
ATOM 890 C CA . LEU A 1 113 ? -13.110 5.909 -2.991 1.00 86.31 113 LEU A CA 1
ATOM 891 C C . LEU A 1 113 ? -14.126 6.557 -3.951 1.00 86.31 113 LEU A C 1
ATOM 893 O O . LEU A 1 113 ? -15.220 6.915 -3.533 1.00 86.31 113 LEU A O 1
ATOM 897 N N . GLU A 1 114 ? -13.781 6.724 -5.229 1.00 69.56 114 GLU A N 1
ATOM 898 C CA . GLU A 1 114 ? -14.636 7.402 -6.214 1.00 69.56 114 GLU A CA 1
ATOM 899 C C . GLU A 1 114 ? -15.797 6.531 -6.723 1.00 69.56 114 GLU A C 1
ATOM 901 O O . GLU A 1 114 ? -16.710 7.048 -7.360 1.00 69.56 114 GLU A O 1
ATOM 906 N N . VAL A 1 115 ? -15.799 5.225 -6.429 1.00 55.22 115 VAL A N 1
ATOM 907 C CA . VAL A 1 115 ? -16.825 4.282 -6.916 1.00 55.22 115 VAL A CA 1
ATOM 908 C C . VAL A 1 115 ? -17.974 4.088 -5.909 1.00 55.22 115 VAL A C 1
ATOM 910 O O . VAL A 1 115 ? -18.955 3.418 -6.213 1.00 55.22 115 VAL A O 1
ATOM 913 N N . SER A 1 116 ? -17.914 4.694 -4.718 1.00 45.41 116 SER A N 1
ATOM 914 C CA . SER A 1 116 ? -19.008 4.657 -3.733 1.00 45.41 116 SER A CA 1
ATOM 91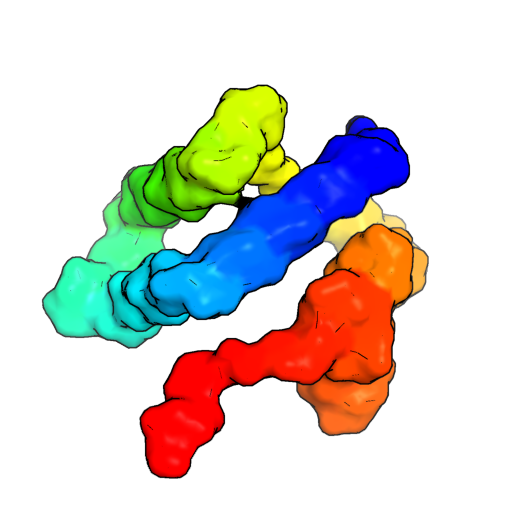5 C C . SER A 1 116 ? -19.988 5.827 -3.901 1.00 45.41 116 SER A C 1
ATOM 917 O O . SER A 1 116 ? -20.162 6.631 -2.981 1.00 45.41 116 SER A O 1
ATOM 919 N N . GLY A 1 117 ? -20.592 5.926 -5.089 1.00 36.09 117 GLY A N 1
ATOM 920 C CA . GLY A 1 117 ? -21.679 6.850 -5.435 1.00 36.09 117 GLY A CA 1
ATOM 921 C C . GLY A 1 117 ? -22.932 6.110 -5.879 1.00 36.09 117 GLY A C 1
ATOM 922 O O . GLY A 1 117 ? -22.785 5.133 -6.645 1.00 36.09 117 GLY A O 1
#

Organism: Teladorsagia circumcincta (NCBI:txid45464)

pLDDT: mean 93.47, std 9.55, range [36.09, 98.75]

Foldseek 3Di:
DDDLVLQVLQLVLVVVCVVVCNVVVLVVCLVDCVNPVLCDDDPSVVVSVVVSLVSVQVSSCVVPVPHGDDDDPVVVLVPDPHSCPDPCDPLSHDAHDDPRARCHHSCHPPDDPVPPD